Protein AF-P0DQE8-F1 (afdb_monomer_lite)

pLDDT: mean 78.18, std 13.38, range [37.25, 90.0]

Radius of gyration: 15.17 Å; chains: 1; bounding box: 52×23×34 Å

Foldseek 3Di:
DDDPPPPPPPVPQWADQPLLVVLCWTKDAVVQADPVQFDDPCSPPPVSVVVRITTGNFGGNVQLALVRRQWDWDLDQDPFDWDPRHDDPPNTTTGHDD

Sequence (98 aa):
RPKPSSSGSWSFTYVMEPNCAKTGGVCGLYEYCPEHRRQEKGLCGENWSNQGVECCSGIPLNVKDCRTRGGQCTSKCGNAPFDEEPTCPEGEKCCFYE

Organism: Thereuopoda longicornis (NCBI:txid353555)

Structure (mmCIF, N/CA/C/O backbone):
data_AF-P0DQE8-F1
#
_entry.id   AF-P0DQE8-F1
#
loop_
_atom_site.group_PDB
_atom_site.id
_atom_site.type_symbol
_atom_site.label_atom_id
_atom_site.label_alt_id
_atom_site.label_comp_id
_atom_site.label_asym_id
_atom_site.label_entity_id
_atom_site.label_seq_id
_atom_site.pdbx_PDB_ins_code
_atom_site.Cartn_x
_atom_site.Cartn_y
_atom_site.Cartn_z
_atom_site.occupancy
_atom_site.B_iso_or_equiv
_atom_site.auth_seq_id
_atom_site.auth_comp_id
_atom_site.auth_asym_id
_atom_site.auth_atom_id
_atom_site.pdbx_PDB_model_num
ATOM 1 N N . ARG A 1 1 ? -36.631 -0.206 -12.488 1.00 40.19 1 ARG A N 1
ATOM 2 C CA . ARG A 1 1 ? -35.582 -0.260 -11.441 1.00 40.19 1 ARG A CA 1
ATOM 3 C C . ARG A 1 1 ? -34.495 0.730 -11.838 1.00 40.19 1 ARG A C 1
ATOM 5 O O . ARG A 1 1 ? -33.836 0.453 -12.835 1.00 40.19 1 ARG A O 1
ATOM 12 N N . PRO A 1 2 ? -34.329 1.877 -11.166 1.00 40.69 2 PRO A N 1
ATOM 13 C CA . PRO A 1 2 ? -33.142 2.688 -11.392 1.00 40.69 2 PRO A CA 1
ATOM 14 C C . PRO A 1 2 ? -31.932 1.867 -10.927 1.00 40.69 2 PRO A C 1
ATOM 16 O O . PRO A 1 2 ? -31.893 1.426 -9.779 1.00 40.69 2 PRO A O 1
ATOM 19 N N . LYS A 1 3 ? -30.988 1.588 -11.834 1.00 42.62 3 LYS A N 1
ATOM 20 C CA . LYS A 1 3 ? -29.636 1.174 -11.440 1.00 42.62 3 LYS A CA 1
ATOM 21 C C . LYS A 1 3 ? -29.068 2.281 -10.544 1.00 42.62 3 LYS A C 1
ATOM 23 O O . LYS A 1 3 ? -29.348 3.446 -10.837 1.00 42.62 3 LYS A O 1
ATOM 28 N N . PRO A 1 4 ? -28.261 1.979 -9.516 1.00 46.44 4 PRO A N 1
ATOM 29 C CA . PRO A 1 4 ? -27.425 3.006 -8.920 1.00 46.44 4 PRO A CA 1
ATOM 30 C C . PRO A 1 4 ? -26.440 3.480 -9.996 1.00 46.44 4 PRO A C 1
ATOM 32 O O . PRO A 1 4 ? -25.405 2.875 -10.252 1.00 46.44 4 PRO A O 1
ATOM 35 N N . SER A 1 5 ? -26.833 4.546 -10.687 1.00 42.25 5 SER A N 1
ATOM 36 C CA . SER A 1 5 ? -25.951 5.428 -11.426 1.00 42.25 5 SER A CA 1
ATOM 37 C C . SER A 1 5 ? -25.247 6.280 -10.380 1.00 42.25 5 SER A C 1
ATOM 39 O O . SER A 1 5 ? -25.646 7.411 -10.132 1.00 42.25 5 SER A O 1
ATOM 41 N N . SER A 1 6 ? -24.240 5.712 -9.724 1.00 48.59 6 SER A N 1
ATOM 42 C CA . SER A 1 6 ? -23.325 6.476 -8.878 1.00 48.59 6 SER A CA 1
ATOM 43 C C . SER A 1 6 ? -21.975 6.586 -9.568 1.00 48.59 6 SER A C 1
ATOM 45 O O . SER A 1 6 ? -20.939 6.264 -9.008 1.00 48.59 6 SER A O 1
ATOM 47 N N . SER A 1 7 ? -21.998 7.159 -10.771 1.00 47.47 7 SER A N 1
ATOM 48 C CA . SER A 1 7 ? -20.949 8.067 -11.251 1.00 47.47 7 SER A CA 1
ATOM 49 C C . SER A 1 7 ? -20.988 9.373 -10.436 1.00 47.47 7 SER A C 1
ATOM 51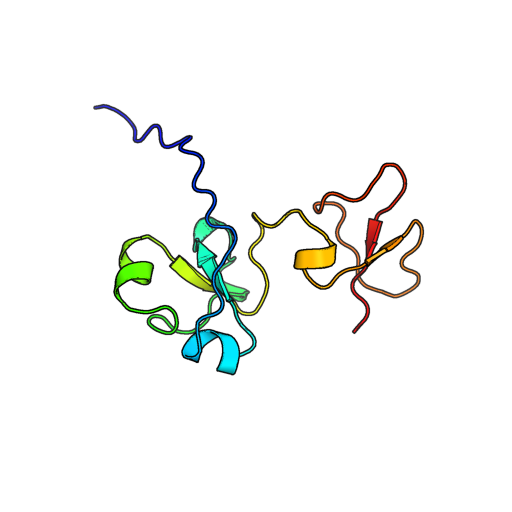 O O . SER A 1 7 ? -21.036 10.468 -10.986 1.00 47.47 7 SER A O 1
ATOM 53 N N . GLY A 1 8 ? -21.078 9.258 -9.110 1.00 37.25 8 GLY A N 1
ATOM 54 C CA . GLY A 1 8 ? -20.916 10.370 -8.195 1.00 37.25 8 GLY A CA 1
ATOM 55 C C . GLY A 1 8 ? -19.434 10.468 -7.909 1.00 37.25 8 GLY A C 1
ATOM 56 O O . GLY A 1 8 ? -18.844 9.500 -7.439 1.00 37.25 8 GLY A O 1
ATOM 57 N N . SER A 1 9 ? -18.829 11.605 -8.227 1.00 40.31 9 SER A N 1
ATOM 58 C CA . SER A 1 9 ? -17.499 11.976 -7.760 1.00 40.31 9 SER A CA 1
ATOM 59 C C . SER A 1 9 ? -17.457 11.922 -6.231 1.00 40.31 9 SER A C 1
ATOM 61 O O . SER A 1 9 ? -17.707 12.917 -5.557 1.00 40.31 9 SER A O 1
ATOM 63 N N . TRP A 1 10 ? -17.154 10.757 -5.665 1.00 42.94 10 TRP A N 1
ATOM 64 C CA . TRP A 1 10 ? -16.674 10.667 -4.299 1.00 42.94 10 TRP A CA 1
ATOM 65 C C . TRP A 1 10 ? -15.213 11.091 -4.345 1.00 42.94 10 TRP A C 1
ATOM 67 O O . TRP A 1 10 ? -14.338 10.306 -4.700 1.00 42.94 10 TRP A O 1
ATOM 77 N N . SER A 1 11 ? -14.940 12.345 -3.991 1.00 53.56 11 SER A N 1
ATOM 78 C CA . SER A 1 11 ? -13.582 12.846 -3.740 1.00 53.56 11 SER A CA 1
ATOM 79 C C . SER A 1 11 ? -13.017 12.273 -2.431 1.00 53.56 11 SER A C 1
ATOM 81 O O . SER A 1 11 ? -12.447 12.996 -1.620 1.00 53.56 11 SER A O 1
ATOM 83 N N . PHE A 1 12 ? -13.234 10.982 -2.178 1.00 60.62 12 PHE A N 1
ATOM 84 C CA . PHE A 1 12 ? -12.674 10.269 -1.045 1.00 60.62 12 PHE A CA 1
ATOM 85 C C . PHE A 1 12 ? -11.491 9.448 -1.550 1.00 60.62 12 PHE A C 1
ATOM 87 O O . PHE A 1 12 ? -11.642 8.333 -2.045 1.00 60.62 12 PHE A O 1
ATOM 94 N N . THR A 1 13 ? -10.305 10.048 -1.490 1.00 71.75 13 THR A N 1
ATOM 95 C CA . THR A 1 13 ? -9.053 9.428 -1.938 1.00 71.75 13 THR A CA 1
ATOM 96 C C . THR A 1 13 ? -8.708 8.257 -1.013 1.00 71.75 13 THR A C 1
ATOM 98 O O . THR A 1 13 ? -8.696 7.105 -1.439 1.00 71.75 13 THR A O 1
ATOM 101 N N . TYR A 1 14 ? -8.491 8.561 0.264 1.00 80.19 14 TYR A N 1
ATOM 102 C CA . TYR A 1 14 ? -8.381 7.660 1.412 1.00 80.19 14 TYR A CA 1
ATOM 103 C C . TYR A 1 14 ? -8.264 8.537 2.668 1.00 80.19 14 TYR A C 1
ATOM 105 O O . TYR A 1 14 ? -8.023 9.742 2.567 1.00 80.19 14 TYR A O 1
ATOM 113 N N . VAL A 1 15 ? -8.394 7.945 3.853 1.00 83.44 15 VAL A N 1
ATOM 114 C CA . VAL A 1 15 ? -8.171 8.625 5.137 1.00 83.44 15 VAL A CA 1
ATOM 115 C C . VAL A 1 15 ? -7.186 7.827 5.980 1.00 83.44 15 VAL A C 1
ATOM 117 O O . VAL A 1 15 ? -7.180 6.596 5.969 1.00 83.44 15 VAL A O 1
ATOM 120 N N . MET A 1 16 ? -6.325 8.535 6.707 1.00 82.50 16 MET A N 1
ATOM 121 C CA . MET A 1 16 ? -5.421 7.927 7.678 1.00 82.50 16 MET A CA 1
ATOM 122 C C . MET A 1 16 ? -6.145 7.790 9.016 1.00 82.50 16 MET A C 1
ATOM 124 O O . MET A 1 16 ? -6.221 8.742 9.786 1.00 82.50 16 MET A O 1
ATOM 128 N N . GLU A 1 17 ? -6.679 6.602 9.284 1.00 87.12 17 GLU A N 1
ATOM 129 C CA . GLU A 1 17 ? -7.249 6.265 10.590 1.00 87.12 17 GLU A CA 1
ATOM 130 C C . GLU A 1 17 ? -6.175 5.654 11.492 1.00 87.12 17 GLU A C 1
ATOM 132 O O . GLU A 1 17 ? -5.396 4.827 11.021 1.00 87.12 17 GLU A O 1
ATOM 137 N N . PRO A 1 18 ? -6.138 5.971 12.795 1.00 87.00 18 PRO A N 1
ATOM 138 C CA . PRO A 1 18 ? -5.064 5.530 13.683 1.00 87.00 18 PRO A CA 1
ATOM 139 C C . PRO A 1 18 ? -4.969 4.004 13.816 1.00 87.00 18 PRO A C 1
ATOM 141 O O . PRO A 1 18 ? -3.869 3.475 13.946 1.00 87.00 18 PRO A O 1
ATOM 144 N N . ASN A 1 19 ? -6.089 3.277 13.769 1.00 89.25 19 ASN A N 1
ATOM 145 C CA . ASN A 1 19 ? -6.078 1.812 13.854 1.00 89.25 19 ASN A CA 1
ATOM 146 C C . ASN A 1 19 ? -5.555 1.172 12.563 1.00 89.25 19 ASN A C 1
ATOM 148 O O . ASN A 1 19 ? -4.767 0.233 12.624 1.00 89.25 19 ASN A O 1
ATOM 152 N N . CYS A 1 20 ? -5.935 1.715 11.407 1.00 89.38 20 CYS A N 1
ATOM 153 C CA . CYS A 1 20 ? -5.433 1.264 10.115 1.00 89.38 20 CYS A CA 1
ATOM 154 C C . CYS A 1 20 ? -3.962 1.663 9.890 1.00 89.38 20 CYS A C 1
ATOM 156 O O . CYS A 1 20 ? -3.143 0.843 9.491 1.00 89.38 20 CYS A O 1
ATOM 158 N N . ALA A 1 21 ? -3.581 2.888 10.251 1.00 86.44 21 ALA A N 1
ATOM 159 C CA . ALA A 1 21 ? -2.212 3.383 10.132 1.00 86.44 21 ALA A CA 1
ATOM 160 C C . ALA A 1 21 ? -1.222 2.581 10.994 1.00 86.44 21 ALA A C 1
ATOM 162 O O . ALA A 1 21 ? -0.082 2.372 10.587 1.00 86.44 21 ALA A O 1
ATOM 163 N N . LYS A 1 22 ? -1.656 2.060 12.153 1.00 87.12 22 LYS A N 1
ATOM 164 C CA . LYS A 1 22 ? -0.845 1.151 12.986 1.00 87.12 22 LYS A CA 1
ATOM 165 C C . LYS A 1 22 ? -0.463 -0.149 12.277 1.00 87.12 22 LYS A C 1
ATOM 167 O O . LYS A 1 22 ? 0.551 -0.737 12.634 1.00 87.12 22 LYS A O 1
ATOM 172 N N . THR A 1 23 ? -1.249 -0.598 11.298 1.00 85.94 23 THR A N 1
ATOM 173 C CA . THR A 1 23 ? -0.939 -1.786 1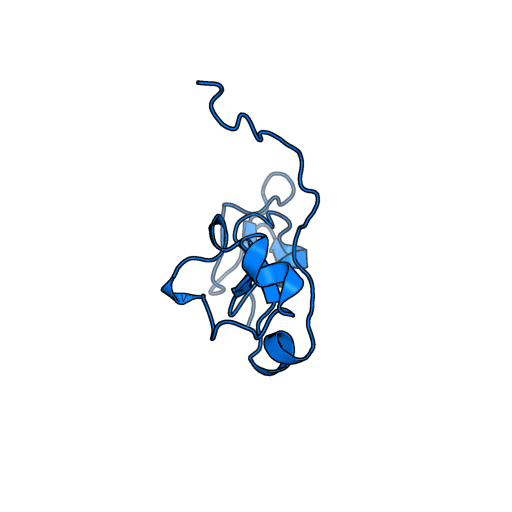0.484 1.00 85.94 23 THR A CA 1
ATOM 174 C C . THR A 1 23 ? -0.172 -1.437 9.206 1.00 85.94 23 THR A C 1
ATOM 176 O O . THR A 1 23 ? 0.043 -2.310 8.368 1.00 85.94 23 THR A O 1
ATOM 179 N N . GLY A 1 24 ? 0.231 -0.169 9.043 1.00 83.56 24 GLY A N 1
ATOM 180 C CA . GLY A 1 24 ? 0.838 0.352 7.818 1.00 83.56 24 GLY A CA 1
ATOM 181 C C . GLY A 1 24 ? -0.170 0.643 6.704 1.00 83.56 24 GLY A C 1
ATOM 182 O O . GLY A 1 24 ? 0.232 0.837 5.562 1.00 83.56 24 GLY A O 1
ATOM 183 N N . GLY A 1 25 ? -1.471 0.650 7.011 1.00 87.50 25 GLY A N 1
ATOM 184 C CA . GLY A 1 25 ? -2.530 0.818 6.024 1.00 87.50 25 GLY A CA 1
ATOM 185 C C . GLY A 1 25 ? -3.183 2.201 5.981 1.00 87.50 25 GLY A C 1
ATOM 186 O O . GLY A 1 25 ? -2.942 3.071 6.819 1.00 87.50 25 GLY A O 1
ATOM 187 N N . VAL A 1 26 ? -4.082 2.378 5.012 1.00 88.38 26 VAL A N 1
ATOM 188 C CA . VAL A 1 26 ? -4.976 3.537 4.877 1.00 88.38 26 VAL A CA 1
ATOM 189 C C . VAL A 1 26 ? -6.417 3.106 4.599 1.00 88.38 26 VAL A C 1
ATOM 191 O O . VAL A 1 26 ? -6.668 2.075 3.981 1.00 88.38 26 VAL A O 1
ATOM 194 N N . CYS A 1 27 ? -7.385 3.904 5.040 1.00 88.06 27 CYS A N 1
ATOM 195 C CA . CYS A 1 27 ? -8.804 3.629 4.844 1.00 88.06 27 CYS A CA 1
ATOM 196 C C . CYS A 1 27 ? -9.271 4.123 3.480 1.00 88.06 27 CYS A C 1
ATOM 198 O O . CYS A 1 27 ? -9.347 5.328 3.252 1.00 88.06 27 CYS A O 1
ATOM 200 N N . GLY A 1 28 ? -9.598 3.195 2.585 1.00 87.62 28 GLY A N 1
ATOM 201 C CA . GLY A 1 28 ? -10.069 3.479 1.230 1.00 87.62 28 GLY A CA 1
ATOM 202 C C . GLY A 1 28 ? -11.269 2.619 0.863 1.00 87.62 28 GLY A C 1
ATOM 203 O O . GLY A 1 28 ? -11.624 1.696 1.592 1.00 87.62 28 GLY A O 1
ATOM 204 N N . LEU A 1 29 ? -11.912 2.907 -0.266 1.00 85.69 29 LEU A N 1
ATOM 205 C CA . LEU A 1 29 ? -13.031 2.077 -0.712 1.00 85.69 29 LEU A CA 1
ATOM 206 C C . LEU A 1 29 ? -12.545 0.656 -1.033 1.00 85.69 29 LEU A C 1
ATOM 208 O O . LEU A 1 29 ? -11.529 0.483 -1.712 1.00 85.69 29 LEU A O 1
ATOM 212 N N . TYR A 1 30 ? -13.286 -0.360 -0.583 1.00 84.62 30 TYR A N 1
ATOM 213 C CA . TYR A 1 30 ? -12.928 -1.770 -0.777 1.00 84.62 30 TYR A CA 1
ATOM 214 C C . TYR A 1 30 ? -12.802 -2.142 -2.260 1.00 84.62 30 TYR A C 1
ATOM 216 O O . TYR A 1 30 ? -12.048 -3.048 -2.609 1.00 84.62 30 TYR A O 1
ATOM 224 N N . GLU A 1 31 ? -13.516 -1.444 -3.148 1.00 85.12 31 GLU A N 1
ATOM 225 C CA . GLU A 1 31 ? -13.443 -1.643 -4.600 1.00 85.12 31 GLU A CA 1
ATOM 226 C C . GLU A 1 31 ? -12.052 -1.310 -5.167 1.00 85.12 31 GLU A C 1
ATOM 228 O O . GLU A 1 31 ? -11.600 -1.958 -6.108 1.00 85.12 31 GLU A O 1
ATOM 233 N N . TYR A 1 32 ? -11.343 -0.357 -4.551 1.00 84.62 32 TYR A N 1
ATOM 234 C CA . TYR A 1 32 ? -9.986 0.048 -4.925 1.00 84.62 32 TYR A CA 1
ATOM 235 C C . TYR A 1 32 ? -8.910 -0.605 -4.056 1.00 84.62 32 TYR A C 1
ATOM 237 O O . TYR A 1 32 ? -7.722 -0.356 -4.2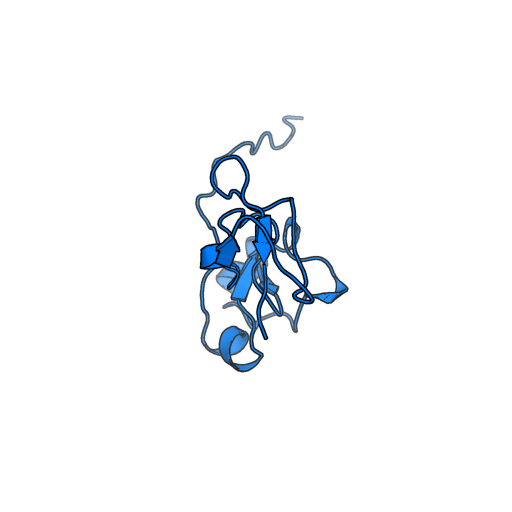60 1.00 84.62 32 TYR A O 1
ATOM 245 N N . CYS A 1 33 ? -9.304 -1.435 -3.093 1.00 84.00 33 CYS A N 1
ATOM 246 C CA . CYS A 1 33 ? -8.391 -2.230 -2.295 1.00 84.00 33 CYS A CA 1
ATOM 247 C C . CYS A 1 33 ? -8.560 -3.711 -2.658 1.00 84.00 33 CYS A C 1
ATOM 249 O O . CYS A 1 33 ? -9.547 -4.324 -2.248 1.00 84.00 33 CYS A O 1
ATOM 251 N N . PRO A 1 34 ? -7.652 -4.318 -3.440 1.00 82.81 34 PRO A N 1
ATOM 252 C CA . PRO A 1 34 ? -7.774 -5.731 -3.792 1.00 82.81 34 PRO A CA 1
ATOM 253 C C . PRO A 1 34 ? -7.719 -6.607 -2.533 1.00 82.81 34 PRO A C 1
ATOM 255 O O . PRO A 1 34 ? -7.085 -6.232 -1.553 1.00 82.81 34 PRO A O 1
ATOM 258 N N . GLU A 1 35 ? -8.362 -7.780 -2.553 1.00 83.75 35 GLU A N 1
ATOM 259 C CA . GLU A 1 35 ? -8.552 -8.621 -1.355 1.00 83.75 35 GLU A CA 1
ATOM 260 C C . GLU A 1 35 ? -7.244 -8.936 -0.611 1.00 83.75 35 GLU A C 1
ATOM 262 O O . GLU A 1 35 ? -7.198 -8.841 0.609 1.00 83.75 35 GLU A O 1
ATOM 267 N N . HIS A 1 36 ? -6.150 -9.175 -1.339 1.00 84.44 36 HIS A N 1
ATOM 268 C CA . HIS A 1 36 ? -4.821 -9.420 -0.763 1.00 84.44 36 HIS A CA 1
ATOM 269 C C . HIS A 1 36 ? -4.192 -8.203 -0.053 1.00 84.44 36 HIS A C 1
ATOM 271 O O . HIS A 1 36 ? -3.176 -8.351 0.620 1.00 84.44 36 HIS A O 1
ATOM 277 N N . ARG A 1 37 ? -4.751 -6.999 -0.231 1.00 84.06 37 ARG A N 1
ATOM 278 C CA . ARG A 1 37 ? -4.366 -5.777 0.489 1.00 84.06 37 ARG A CA 1
ATOM 279 C C . ARG A 1 37 ? -5.370 -5.391 1.571 1.00 84.06 37 ARG A C 1
ATOM 281 O O . ARG A 1 37 ? -5.104 -4.450 2.307 1.00 84.06 37 ARG A O 1
ATOM 288 N N . ARG A 1 38 ? -6.523 -6.052 1.684 1.00 86.62 38 ARG A N 1
ATOM 289 C CA . ARG A 1 38 ? -7.514 -5.711 2.713 1.00 86.62 38 ARG A CA 1
ATOM 290 C C . ARG A 1 38 ? -7.055 -6.249 4.065 1.00 86.62 38 ARG A C 1
ATOM 292 O O . ARG A 1 38 ? -6.753 -7.430 4.198 1.00 86.62 38 ARG A O 1
ATOM 299 N N . GLN A 1 39 ? -7.016 -5.367 5.053 1.00 86.44 39 GLN A N 1
ATOM 300 C CA . GLN A 1 39 ? -6.722 -5.676 6.448 1.00 86.44 39 GLN A CA 1
ATOM 301 C C . GLN A 1 39 ? -8.017 -6.014 7.208 1.00 86.44 39 GLN A C 1
ATOM 303 O O . GLN A 1 39 ? -9.110 -6.041 6.637 1.00 86.44 39 GLN A O 1
ATOM 308 N N . GLU A 1 40 ? -7.901 -6.263 8.514 1.00 81.00 40 GLU A N 1
ATOM 309 C CA . GLU A 1 40 ? -9.040 -6.569 9.382 1.00 81.00 40 GLU A CA 1
ATOM 310 C C . GLU A 1 40 ? -10.141 -5.488 9.316 1.00 81.00 40 GLU A C 1
ATOM 312 O O . GLU A 1 40 ? -9.882 -4.280 9.239 1.00 81.00 40 GLU A O 1
ATOM 317 N N . LYS A 1 41 ? -11.402 -5.931 9.332 1.00 79.75 41 LYS A N 1
ATOM 318 C CA . LYS A 1 41 ? -12.571 -5.042 9.324 1.00 79.75 41 LYS A CA 1
ATOM 319 C C . LYS A 1 41 ? -12.660 -4.261 10.636 1.00 79.75 41 LYS A C 1
ATOM 321 O O . LYS A 1 41 ? -12.272 -4.754 11.686 1.00 79.75 41 LYS A O 1
ATOM 326 N N . GLY A 1 42 ? -13.199 -3.043 10.581 1.00 80.75 42 GLY A N 1
ATOM 327 C CA . GLY A 1 42 ? -13.328 -2.173 11.759 1.00 80.75 42 GLY A CA 1
ATOM 328 C C . GLY A 1 42 ? -12.061 -1.390 12.126 1.00 80.75 42 GLY A C 1
ATOM 329 O O . GLY A 1 42 ? -12.078 -0.608 13.073 1.00 80.75 42 GLY A O 1
ATOM 330 N N . LEU A 1 43 ? -10.971 -1.531 11.360 1.00 86.75 43 LEU A N 1
ATOM 331 C CA . LEU A 1 43 ? -9.792 -0.659 11.484 1.00 86.75 43 LEU A CA 1
ATOM 332 C C . LEU A 1 43 ? -10.053 0.764 10.967 1.00 86.75 43 LEU A C 1
ATOM 334 O O . LEU A 1 43 ? -9.421 1.719 11.413 1.00 86.75 43 LEU A O 1
ATOM 338 N N . CYS A 1 44 ? -10.989 0.897 10.033 1.00 83.25 44 CYS A N 1
ATOM 339 C CA . CYS A 1 44 ? -11.595 2.166 9.658 1.00 83.25 44 CYS A CA 1
ATOM 340 C C . CYS A 1 44 ? -12.864 2.294 10.489 1.00 83.25 44 CYS A C 1
ATOM 342 O O . CYS A 1 44 ? -13.649 1.346 10.476 1.00 83.25 44 CYS A O 1
ATOM 344 N N . GLY A 1 45 ? -13.039 3.395 11.232 1.00 80.50 45 GLY A N 1
ATOM 345 C CA . GLY A 1 45 ? -14.152 3.545 12.179 1.00 80.50 45 GLY A CA 1
ATOM 346 C C . GLY A 1 45 ? -15.501 3.067 11.621 1.00 80.50 45 GLY A C 1
ATOM 347 O O . GLY A 1 45 ? -15.754 3.183 10.425 1.00 80.50 45 GLY A O 1
ATOM 348 N N . GLU A 1 46 ? -16.374 2.533 12.476 1.00 76.06 46 GLU A N 1
ATOM 349 C CA . GLU A 1 46 ? -17.560 1.744 12.083 1.00 76.06 46 GLU A CA 1
ATOM 350 C C . GLU A 1 46 ? -18.455 2.416 11.021 1.00 76.06 46 GLU A C 1
ATOM 352 O O . GLU A 1 46 ? -18.998 1.753 10.134 1.00 76.06 46 GLU A O 1
ATOM 357 N N . ASN A 1 47 ? -18.542 3.750 11.046 1.00 75.19 47 ASN A N 1
ATOM 358 C CA . ASN A 1 47 ? -19.293 4.552 10.073 1.00 75.19 47 ASN A CA 1
ATOM 359 C C . ASN A 1 47 ? -18.77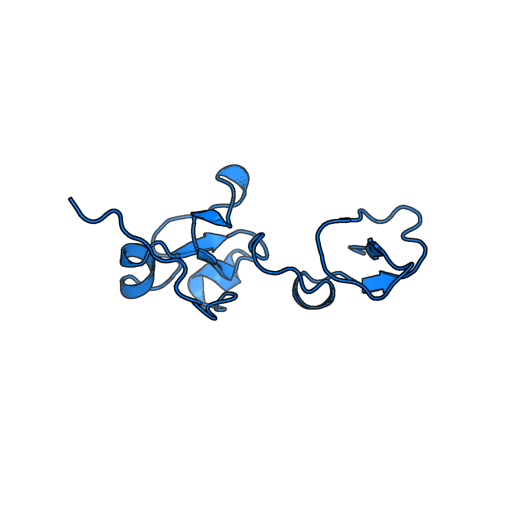6 4.426 8.628 1.00 75.19 47 ASN A C 1
ATOM 361 O O . ASN A 1 47 ? -19.535 4.612 7.676 1.00 75.19 47 ASN A O 1
ATOM 365 N N . TRP A 1 48 ? -17.490 4.132 8.453 1.00 80.81 48 TRP A N 1
ATOM 366 C CA . TRP A 1 48 ? -16.828 4.002 7.159 1.00 80.81 48 TRP A CA 1
ATOM 367 C C . TRP A 1 48 ? -17.041 2.612 6.558 1.00 80.81 48 TRP A C 1
ATOM 369 O O . TRP A 1 48 ? -17.308 2.495 5.362 1.00 80.81 48 TRP A O 1
ATOM 379 N N . SER A 1 49 ? -17.028 1.557 7.377 1.00 73.06 49 SER A N 1
ATOM 380 C CA . SER A 1 49 ? -17.255 0.187 6.895 1.00 73.06 49 SER A CA 1
ATOM 381 C C . SER A 1 49 ? -18.630 0.009 6.246 1.00 73.06 49 SER A C 1
ATOM 383 O O . SER A 1 49 ? -18.740 -0.676 5.231 1.00 73.06 49 SER A O 1
ATOM 385 N N . ASN A 1 50 ? -19.664 0.696 6.743 1.00 76.12 50 ASN A N 1
ATOM 386 C CA . ASN A 1 50 ? -20.995 0.679 6.122 1.00 76.12 50 ASN A CA 1
ATOM 387 C C . ASN A 1 50 ? -21.072 1.461 4.792 1.00 76.12 50 ASN A C 1
ATOM 389 O O . ASN A 1 50 ? -22.020 1.305 4.028 1.00 76.12 50 ASN A O 1
ATOM 393 N N . GLN A 1 51 ? -20.069 2.293 4.499 1.00 79.06 51 GLN A N 1
ATOM 394 C CA . GLN A 1 51 ? -19.925 3.022 3.235 1.00 79.06 51 GLN A CA 1
ATOM 395 C C . GLN A 1 51 ? -19.011 2.291 2.241 1.00 79.06 51 GLN A C 1
ATOM 397 O O . GLN A 1 51 ? -18.654 2.843 1.205 1.00 79.06 51 GLN A O 1
ATOM 402 N N . GLY A 1 52 ? -18.616 1.051 2.549 1.00 83.75 52 GLY A N 1
ATOM 403 C CA . GLY A 1 52 ? -17.687 0.296 1.719 1.00 83.75 52 GLY A CA 1
ATOM 404 C C . GLY A 1 52 ? -16.240 0.775 1.843 1.00 83.75 52 GLY A C 1
ATOM 405 O O . GLY A 1 52 ? -15.474 0.637 0.896 1.00 83.75 52 GLY A O 1
ATOM 406 N N . VAL A 1 53 ? -15.844 1.342 2.981 1.00 86.06 53 VAL A N 1
ATOM 407 C CA . VAL A 1 53 ? -14.445 1.688 3.256 1.00 86.06 53 VAL A CA 1
ATOM 408 C C . VAL A 1 53 ? -13.815 0.609 4.132 1.00 86.06 53 VAL A C 1
ATOM 410 O O . VAL A 1 53 ? -14.324 0.280 5.205 1.00 86.06 53 VAL A O 1
ATOM 413 N N . GLU A 1 54 ? -12.681 0.083 3.687 1.00 88.19 54 GLU A N 1
ATOM 414 C CA . GLU A 1 54 ? -11.891 -0.915 4.402 1.00 88.19 54 GLU A CA 1
ATOM 415 C C . GLU A 1 54 ? -10.444 -0.443 4.556 1.00 88.19 54 GLU A C 1
ATOM 417 O O . GLU A 1 54 ? -9.960 0.434 3.833 1.00 88.19 54 GLU A O 1
ATOM 422 N N . CYS A 1 55 ? -9.750 -1.009 5.543 1.00 90.00 55 CYS A N 1
ATOM 423 C CA . CYS A 1 55 ? -8.344 -0.709 5.754 1.00 90.00 55 CYS A CA 1
ATOM 424 C C . CYS A 1 55 ? -7.527 -1.458 4.707 1.00 90.00 55 CYS A C 1
ATOM 426 O O . CYS A 1 55 ? -7.569 -2.682 4.641 1.00 90.00 55 CYS A O 1
ATOM 428 N N . CYS A 1 56 ? -6.805 -0.720 3.879 1.00 88.94 56 CYS A N 1
ATOM 429 C CA . CYS A 1 56 ? -5.946 -1.261 2.846 1.00 88.94 56 CYS A CA 1
ATOM 430 C C . CYS A 1 56 ? -4.496 -1.194 3.320 1.00 88.94 56 CYS A C 1
ATOM 432 O O . CYS A 1 56 ? -4.070 -0.139 3.770 1.00 88.94 56 CYS A O 1
ATOM 434 N N . SER A 1 57 ? -3.714 -2.265 3.189 1.00 86.00 57 SER A N 1
ATOM 435 C CA . SER A 1 57 ? -2.294 -2.352 3.576 1.00 86.00 57 SER A CA 1
ATOM 436 C C . SER A 1 57 ? -1.366 -1.418 2.788 1.00 86.00 57 SER A C 1
ATOM 438 O O . SER A 1 57 ? -0.156 -1.422 2.977 1.00 86.00 57 SER A O 1
ATOM 440 N N . GLY A 1 58 ? -1.931 -0.615 1.894 1.00 80.25 58 GLY A N 1
ATOM 441 C CA . GLY A 1 58 ? -1.264 0.437 1.159 1.00 80.25 58 GLY A CA 1
ATOM 442 C C . GLY A 1 58 ? -2.300 1.314 0.474 1.00 80.25 58 GLY A C 1
ATOM 443 O O . GLY A 1 58 ? -3.504 1.204 0.701 1.00 80.25 58 GLY A O 1
ATOM 444 N N . ILE A 1 59 ? -1.829 2.193 -0.395 1.00 79.88 59 ILE A N 1
ATOM 445 C CA . ILE A 1 59 ? -2.674 3.230 -0.978 1.00 79.88 59 ILE A CA 1
ATOM 446 C C . ILE A 1 59 ? -3.605 2.634 -2.050 1.00 79.88 59 ILE A C 1
ATOM 448 O O . ILE A 1 59 ? -3.130 1.904 -2.934 1.00 79.88 59 ILE A O 1
ATOM 452 N N . PRO A 1 60 ? -4.923 2.913 -1.986 1.00 81.19 60 PRO A N 1
ATOM 453 C CA . PRO A 1 60 ? -5.906 2.285 -2.862 1.00 81.19 60 PRO A CA 1
ATOM 454 C C . PRO A 1 60 ? -5.696 2.665 -4.339 1.00 81.19 60 PRO A C 1
ATOM 456 O O . PRO A 1 60 ? -5.069 3.670 -4.676 1.00 81.19 60 PRO A O 1
ATOM 459 N N . LEU A 1 61 ? -6.181 1.816 -5.248 1.00 77.81 61 LEU A N 1
ATOM 460 C CA . LEU A 1 61 ? -5.924 1.888 -6.696 1.00 77.81 61 LEU A CA 1
ATOM 461 C C . LEU A 1 61 ? -6.578 3.089 -7.406 1.00 77.81 61 LEU A C 1
ATOM 463 O O . LEU A 1 61 ? -6.176 3.435 -8.520 1.00 77.81 61 LEU A O 1
ATOM 467 N N . ASN A 1 62 ? -7.562 3.741 -6.778 1.00 76.56 62 ASN A N 1
ATOM 468 C CA . ASN A 1 62 ? -8.137 5.006 -7.252 1.00 76.56 62 ASN A CA 1
ATOM 469 C C . ASN A 1 62 ? -7.165 6.181 -7.118 1.00 76.56 62 ASN A C 1
ATOM 471 O O . ASN A 1 62 ? -7.321 7.184 -7.813 1.00 76.56 62 ASN A O 1
ATOM 475 N N . VAL A 1 63 ? -6.168 6.079 -6.240 1.00 78.44 63 VAL A N 1
ATOM 476 C CA . VAL A 1 63 ? -5.144 7.109 -6.097 1.00 78.44 63 VAL A CA 1
ATOM 477 C C . VAL A 1 63 ? -4.164 6.968 -7.245 1.00 78.44 63 VAL A C 1
ATOM 479 O O . VAL A 1 63 ? -3.234 6.167 -7.190 1.00 78.44 63 VAL A O 1
ATOM 482 N N . LYS A 1 64 ? -4.394 7.744 -8.302 1.00 80.00 64 LYS A N 1
ATOM 483 C CA . LYS A 1 64 ? -3.502 7.799 -9.462 1.00 80.00 64 LYS A CA 1
ATOM 484 C C . LYS A 1 64 ? -2.320 8.741 -9.254 1.00 80.00 64 LYS A C 1
ATOM 486 O O . LYS A 1 64 ? -1.408 8.729 -10.057 1.00 80.00 64 LYS A O 1
ATOM 491 N N . ASP A 1 65 ? -2.273 9.544 -8.199 1.00 82.69 65 ASP A N 1
ATOM 492 C CA . ASP A 1 65 ? -1.108 10.399 -7.965 1.00 82.69 65 ASP A CA 1
ATOM 493 C C . ASP A 1 65 ? 0.084 9.574 -7.447 1.00 82.69 65 ASP A C 1
ATOM 495 O O . ASP A 1 65 ? 0.020 8.963 -6.377 1.00 82.69 65 ASP A O 1
ATOM 499 N N . CYS A 1 66 ? 1.175 9.552 -8.218 1.00 83.88 66 CYS A N 1
ATOM 500 C CA . CYS A 1 66 ? 2.368 8.769 -7.901 1.00 83.88 66 CYS A CA 1
ATOM 501 C C . CYS A 1 66 ? 2.976 9.135 -6.541 1.00 83.88 66 CYS A C 1
ATOM 503 O O . CYS A 1 66 ? 3.274 8.253 -5.736 1.00 83.88 66 CYS A O 1
ATOM 505 N N . ARG A 1 67 ? 3.112 10.441 -6.270 1.00 80.69 67 ARG A N 1
ATOM 506 C CA . ARG A 1 67 ? 3.690 10.953 -5.017 1.00 80.69 67 ARG A CA 1
ATOM 507 C C . ARG A 1 67 ? 2.861 10.534 -3.821 1.00 80.69 67 ARG A C 1
ATOM 509 O O . ARG A 1 67 ? 3.401 10.131 -2.798 1.00 80.69 67 ARG A O 1
ATOM 516 N N . THR A 1 68 ? 1.547 10.590 -3.980 1.00 79.81 68 THR A N 1
ATOM 517 C CA . THR A 1 68 ? 0.600 10.169 -2.964 1.00 79.81 68 THR A CA 1
ATOM 518 C C . THR A 1 68 ? 0.784 8.692 -2.675 1.00 79.81 68 THR A C 1
ATOM 520 O O . THR A 1 68 ? 0.899 8.357 -1.508 1.00 79.81 68 THR A O 1
ATOM 523 N N . ARG A 1 69 ? 0.938 7.831 -3.697 1.00 79.06 69 ARG A N 1
ATOM 524 C CA . ARG A 1 69 ? 1.232 6.390 -3.539 1.00 79.06 69 ARG A CA 1
ATOM 525 C C . ARG A 1 69 ? 2.591 6.075 -2.882 1.00 79.06 69 ARG A C 1
ATOM 527 O O . ARG A 1 69 ? 2.894 4.900 -2.698 1.00 79.06 69 ARG A O 1
ATOM 534 N N . GLY A 1 70 ? 3.401 7.081 -2.549 1.00 77.62 70 GLY A N 1
ATOM 535 C CA . GLY A 1 70 ? 4.762 6.907 -2.035 1.00 77.62 70 GLY A CA 1
ATOM 536 C C . GLY A 1 70 ? 5.803 6.666 -3.131 1.00 77.62 70 GLY A C 1
ATOM 537 O O . GLY A 1 70 ? 6.938 6.315 -2.828 1.00 77.62 70 GLY A O 1
ATOM 538 N N . GLY A 1 71 ? 5.429 6.841 -4.399 1.00 84.75 71 GLY A N 1
ATOM 539 C CA . GLY A 1 71 ? 6.350 6.764 -5.523 1.00 84.75 71 GLY A CA 1
ATOM 540 C C . GLY A 1 71 ? 6.950 8.120 -5.895 1.00 84.75 71 GLY A C 1
ATOM 541 O O . GLY A 1 71 ? 6.551 9.182 -5.412 1.00 84.75 71 GLY A O 1
ATOM 542 N N . GLN A 1 72 ? 7.901 8.090 -6.818 1.00 88.12 72 GLN A N 1
ATOM 543 C CA . GLN A 1 72 ? 8.509 9.263 -7.424 1.00 88.12 72 GLN A CA 1
ATOM 544 C C . GLN A 1 72 ? 8.387 9.167 -8.946 1.00 88.12 72 GLN A C 1
ATOM 546 O O . GLN A 1 72 ? 8.734 8.146 -9.539 1.00 88.12 72 GLN A O 1
ATOM 551 N N . CYS A 1 73 ? 7.890 10.232 -9.578 1.00 88.75 73 CYS A N 1
ATOM 552 C CA . CYS A 1 73 ? 7.892 10.331 -11.033 1.00 88.75 73 CYS A CA 1
ATOM 553 C C . CYS A 1 73 ? 9.319 10.583 -11.525 1.00 88.75 73 CYS A C 1
ATOM 555 O O . CYS A 1 73 ? 9.982 11.512 -11.062 1.00 88.75 73 CYS A O 1
ATOM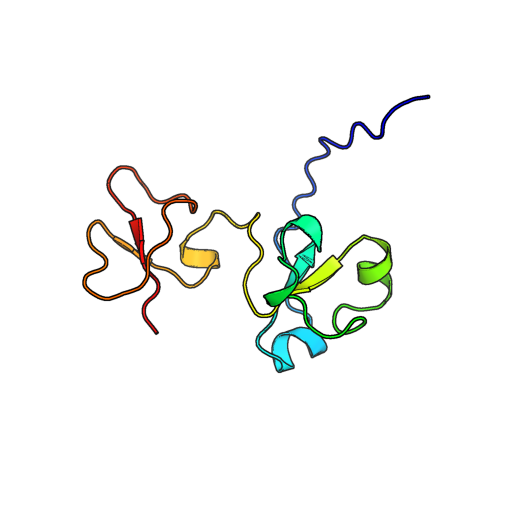 557 N N . THR A 1 74 ? 9.796 9.714 -12.410 1.00 89.12 74 THR A N 1
ATOM 558 C CA . THR A 1 74 ? 11.080 9.848 -13.105 1.00 89.12 74 THR A CA 1
ATOM 559 C C . THR A 1 74 ? 11.025 9.075 -14.417 1.00 89.12 74 THR A C 1
ATOM 561 O O . THR A 1 74 ? 10.265 8.118 -14.567 1.00 89.12 74 THR A O 1
ATOM 564 N N . SER A 1 75 ? 11.842 9.444 -15.399 1.00 87.44 75 SER A N 1
ATOM 565 C CA . SER A 1 75 ? 11.895 8.734 -16.683 1.00 87.44 75 SER A CA 1
ATOM 566 C C . SER A 1 75 ? 12.457 7.309 -16.579 1.00 87.44 75 SER A C 1
ATOM 568 O O . SER A 1 75 ? 12.255 6.503 -17.488 1.00 87.44 75 SER A O 1
ATOM 570 N N . LYS A 1 76 ? 13.200 6.979 -15.510 1.00 86.81 76 LYS A N 1
ATOM 571 C CA . LYS A 1 76 ? 13.830 5.660 -15.321 1.00 86.81 76 LYS A CA 1
ATOM 572 C C . LYS A 1 76 ? 13.810 5.230 -13.855 1.00 86.81 76 LYS A C 1
ATOM 574 O O . LYS A 1 76 ? 14.444 5.865 -13.020 1.00 86.81 76 LYS A O 1
ATOM 579 N N . CYS A 1 77 ? 13.191 4.084 -13.578 1.00 86.31 77 CYS A N 1
ATOM 580 C CA . CYS A 1 77 ? 13.136 3.500 -12.232 1.00 86.31 77 CYS A CA 1
ATOM 581 C C . CYS A 1 77 ? 14.381 2.679 -11.856 1.00 86.31 77 CYS A C 1
ATOM 583 O O . CYS A 1 77 ? 14.614 2.399 -10.683 1.00 86.31 77 CYS A O 1
ATOM 585 N N . GLY A 1 78 ? 15.210 2.291 -12.832 1.00 86.06 78 GLY A N 1
ATOM 586 C CA . GLY A 1 78 ? 16.322 1.371 -12.584 1.00 86.06 78 GLY A CA 1
ATOM 587 C C . GLY A 1 78 ? 15.801 0.002 -12.137 1.00 86.06 78 GLY A C 1
ATOM 588 O O . GLY A 1 78 ? 15.043 -0.619 -12.875 1.00 86.06 78 GLY A O 1
ATOM 589 N N . ASN A 1 79 ? 16.194 -0.437 -10.936 1.00 86.75 79 ASN A N 1
ATOM 590 C CA . ASN A 1 79 ? 15.719 -1.680 -10.308 1.0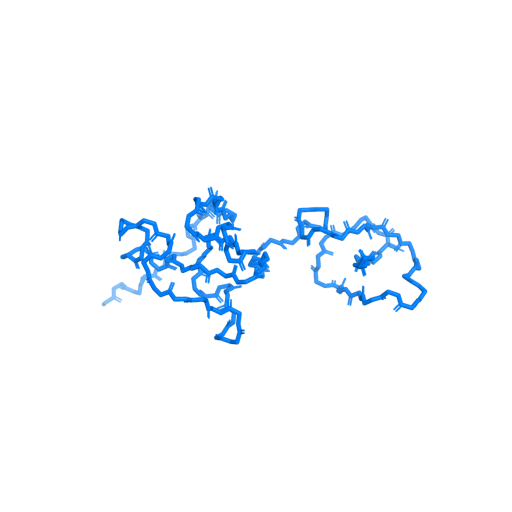0 86.75 79 ASN A CA 1
ATOM 591 C C . ASN A 1 79 ? 14.485 -1.481 -9.411 1.00 86.75 79 ASN A C 1
ATOM 593 O O . ASN A 1 79 ? 14.004 -2.449 -8.828 1.00 86.75 79 ASN A O 1
ATOM 597 N N . ALA A 1 80 ? 13.999 -0.247 -9.256 1.00 84.31 80 ALA A N 1
ATOM 598 C CA . ALA A 1 80 ? 12.823 0.015 -8.442 1.00 84.31 80 ALA A CA 1
ATOM 599 C C . ALA A 1 80 ? 11.553 -0.503 -9.143 1.00 84.31 80 ALA A C 1
ATOM 601 O O . ALA A 1 80 ? 11.425 -0.329 -10.364 1.00 84.31 80 ALA A O 1
ATOM 602 N N . PRO A 1 81 ? 10.606 -1.110 -8.404 1.00 82.38 81 PRO A N 1
ATOM 603 C CA . PRO A 1 81 ? 9.289 -1.418 -8.942 1.00 82.38 81 PRO A CA 1
ATOM 604 C C . PRO A 1 81 ? 8.623 -0.148 -9.476 1.00 82.38 81 PRO A C 1
ATOM 606 O O . PRO A 1 81 ? 8.787 0.939 -8.918 1.00 82.38 81 PRO A O 1
ATOM 609 N N . PHE A 1 82 ? 7.881 -0.282 -10.572 1.00 82.69 82 PHE A N 1
ATOM 610 C CA . PHE A 1 82 ? 7.191 0.838 -11.198 1.00 82.69 82 PHE A CA 1
ATOM 611 C C . PHE A 1 82 ? 5.759 0.484 -11.562 1.00 82.69 82 PHE A C 1
ATOM 613 O O . PHE A 1 82 ? 5.484 -0.643 -11.965 1.00 82.69 82 PHE A O 1
ATOM 620 N N . ASP A 1 83 ? 4.871 1.467 -11.447 1.00 74.25 83 ASP A N 1
ATOM 621 C CA . ASP A 1 83 ? 3.501 1.386 -11.946 1.00 74.25 83 ASP A CA 1
ATOM 622 C C . ASP A 1 83 ? 3.327 2.380 -13.104 1.00 74.25 83 ASP A C 1
ATOM 624 O O . ASP A 1 83 ? 3.757 3.535 -13.030 1.00 74.25 83 ASP A O 1
ATOM 628 N N . GLU A 1 84 ? 2.659 1.933 -14.168 1.00 69.06 84 GLU A N 1
ATOM 629 C CA . GLU A 1 84 ? 2.288 2.764 -15.330 1.00 69.06 84 GLU A CA 1
ATOM 630 C C . GLU A 1 84 ? 0.877 3.360 -15.200 1.00 69.06 84 GLU A C 1
ATOM 632 O O . GLU A 1 84 ? 0.488 4.231 -15.970 1.00 69.06 84 GLU A O 1
ATOM 637 N N . GLU A 1 85 ? 0.107 2.897 -14.215 1.00 69.25 85 GLU A N 1
ATOM 638 C CA . GLU A 1 85 ? -1.215 3.430 -13.893 1.00 69.25 85 GLU A CA 1
ATOM 639 C C . GLU A 1 85 ? -1.237 4.841 -13.275 1.00 69.25 85 GLU A C 1
ATOM 641 O O . GLU A 1 85 ? -2.160 5.595 -13.595 1.00 69.25 85 GLU A O 1
ATOM 646 N N . PRO A 1 86 ? -0.340 5.212 -12.341 1.00 73.62 86 PRO A N 1
ATOM 647 C CA . PRO A 1 86 ? -0.360 6.536 -11.743 1.00 73.62 86 PRO A CA 1
ATOM 648 C C . PRO A 1 86 ? 0.053 7.633 -12.732 1.00 73.62 86 PRO A C 1
ATOM 650 O O . PRO A 1 86 ? 0.976 7.487 -13.530 1.00 73.62 86 PRO A O 1
ATOM 653 N N . THR A 1 87 ? -0.626 8.770 -12.624 1.00 78.56 87 THR A N 1
ATOM 654 C CA . THR A 1 87 ? -0.390 9.991 -13.379 1.00 78.56 87 THR A CA 1
ATOM 655 C C . THR A 1 87 ? 0.968 10.581 -13.002 1.00 78.56 87 THR A C 1
ATOM 657 O O . THR A 1 87 ? 1.127 11.205 -11.952 1.00 78.56 87 THR A O 1
ATOM 660 N N . CYS A 1 88 ? 1.940 10.399 -13.887 1.00 82.81 88 CYS A N 1
ATOM 661 C CA . CYS A 1 88 ? 3.171 11.176 -13.946 1.00 82.81 88 CYS A CA 1
ATOM 662 C C . CYS A 1 88 ? 3.130 12.104 -15.176 1.00 82.81 88 CYS A C 1
ATOM 664 O O . CYS A 1 88 ? 2.331 11.861 -16.087 1.00 82.81 88 CYS A O 1
ATOM 666 N N . PRO A 1 89 ? 3.919 13.195 -15.218 1.00 83.12 89 PRO A N 1
ATOM 667 C CA . PRO A 1 89 ? 4.008 14.023 -16.421 1.00 83.12 89 PRO A CA 1
ATOM 668 C C . PRO A 1 89 ? 4.514 13.196 -17.616 1.00 83.12 89 PRO A C 1
ATOM 670 O O . PRO A 1 89 ? 5.126 12.139 -17.446 1.00 83.12 89 PRO A O 1
ATOM 673 N N . GLU A 1 90 ? 4.227 13.661 -18.837 1.00 81.31 90 GLU A N 1
ATOM 674 C CA . GLU A 1 90 ? 4.569 12.934 -20.066 1.00 81.31 90 GLU A CA 1
ATOM 675 C C . GLU A 1 90 ? 6.046 12.507 -20.091 1.00 81.31 90 GLU A C 1
ATOM 677 O O . GLU A 1 90 ? 6.952 13.326 -19.943 1.00 81.31 90 GLU A O 1
ATOM 682 N N . GLY A 1 91 ? 6.279 11.206 -20.295 1.00 81.50 91 GLY A N 1
ATOM 683 C CA . GLY A 1 91 ? 7.620 10.617 -20.350 1.00 81.50 91 GLY A CA 1
ATOM 684 C C . GLY A 1 91 ? 8.190 10.154 -19.003 1.00 81.50 91 GLY A C 1
ATOM 685 O O . GLY A 1 91 ? 9.319 9.659 -18.968 1.00 81.50 91 GLY A O 1
ATOM 686 N N . GLU A 1 92 ? 7.435 10.268 -17.911 1.00 87.62 92 GLU A N 1
ATOM 687 C CA . GLU A 1 92 ? 7.815 9.743 -16.599 1.00 87.62 92 GLU A CA 1
ATOM 688 C C . GLU A 1 92 ? 6.990 8.510 -16.208 1.00 87.62 92 GLU A C 1
ATOM 690 O O . GLU A 1 92 ? 5.844 8.335 -16.619 1.00 87.62 92 GLU A O 1
ATOM 695 N N . LYS A 1 93 ? 7.593 7.637 -15.400 1.00 87.25 93 LYS A N 1
ATOM 696 C CA . LYS A 1 93 ? 6.949 6.485 -14.764 1.00 87.25 93 LYS A CA 1
ATOM 697 C C . LYS A 1 93 ? 6.957 6.686 -13.258 1.00 87.25 93 LYS A C 1
ATOM 699 O O . LYS A 1 93 ? 7.843 7.359 -12.730 1.00 87.25 93 LYS A O 1
ATOM 704 N N . CYS A 1 94 ? 5.989 6.097 -12.565 1.00 88.19 94 CYS A N 1
ATOM 705 C CA . CYS A 1 94 ? 5.981 6.137 -11.114 1.00 88.19 94 CYS A CA 1
ATOM 706 C C . CYS A 1 94 ? 6.829 5.009 -10.548 1.00 88.19 94 CYS A C 1
ATOM 708 O O . CYS A 1 94 ? 6.468 3.843 -10.686 1.00 88.19 94 CYS A O 1
ATOM 710 N N . CYS A 1 95 ? 7.940 5.362 -9.915 1.00 89.31 95 CYS A N 1
ATOM 711 C CA . CYS A 1 95 ? 8.887 4.416 -9.343 1.00 89.31 95 CYS A CA 1
ATOM 712 C C . CYS A 1 95 ? 8.752 4.382 -7.819 1.00 89.31 95 CYS A C 1
ATOM 714 O O . CYS A 1 95 ? 8.687 5.435 -7.186 1.00 89.31 95 CYS A O 1
ATOM 716 N N . PHE A 1 96 ? 8.757 3.195 -7.223 1.00 84.00 96 PHE A N 1
ATOM 717 C CA . PHE A 1 96 ? 8.687 2.999 -5.776 1.00 84.00 96 PHE A CA 1
ATOM 718 C C . PHE A 1 96 ? 10.055 2.566 -5.262 1.00 84.00 96 PHE A C 1
ATOM 720 O O . PHE A 1 96 ? 10.476 1.431 -5.469 1.00 84.00 96 PHE A O 1
ATOM 727 N N . TYR A 1 97 ? 10.765 3.493 -4.630 1.00 79.50 97 TYR A N 1
ATOM 728 C CA . TYR A 1 97 ? 12.034 3.215 -3.967 1.00 79.50 97 TYR A CA 1
ATOM 729 C C . TYR A 1 97 ? 11.727 2.811 -2.516 1.00 79.50 97 TYR A C 1
ATOM 731 O O . TYR A 1 97 ? 11.144 3.616 -1.791 1.00 79.50 97 TYR A O 1
ATOM 739 N N . GLU A 1 98 ? 12.039 1.564 -2.137 1.00 64.88 98 GLU A N 1
ATOM 740 C CA . GLU A 1 98 ? 11.965 1.083 -0.741 1.00 64.88 98 GLU A CA 1
ATOM 741 C C . GLU A 1 98 ? 12.995 1.765 0.171 1.00 64.88 98 GLU A C 1
ATOM 743 O O . GLU A 1 98 ? 14.108 2.084 -0.315 1.00 64.88 98 GLU A O 1
#

Secondary structure (DSSP, 8-state):
--------------B--HHHHTTT-EEEEGGGS-GGGB--TTSS-HHHHTTTEEEESS--TT--BTTTTT-EEES--TTS-EESSSB-STT-EEE---